Protein AF-C9YFG8-F1 (afdb_monomer)

Structure (mmCIF, N/CA/C/O backbone):
data_AF-C9YFG8-F1
#
_entry.id   AF-C9YFG8-F1
#
loop_
_atom_site.group_PDB
_atom_site.id
_atom_site.type_symbol
_atom_site.label_atom_id
_atom_site.label_alt_id
_atom_site.label_comp_id
_atom_site.label_asym_id
_atom_site.label_entity_id
_atom_site.label_seq_id
_atom_site.pdbx_PDB_ins_code
_atom_site.Cartn_x
_atom_site.Cartn_y
_atom_site.Cartn_z
_atom_site.occupancy
_atom_site.B_iso_or_equiv
_atom_site.auth_seq_id
_atom_site.auth_comp_id
_atom_site.auth_asym_id
_atom_site.auth_atom_id
_atom_site.pdbx_PDB_model_num
ATOM 1 N N . MET A 1 1 ? 5.257 -23.416 -0.064 1.00 56.47 1 MET A N 1
ATOM 2 C CA . MET A 1 1 ? 5.990 -22.160 -0.334 1.00 56.47 1 MET A CA 1
ATOM 3 C C . MET A 1 1 ? 5.666 -21.192 0.793 1.00 56.47 1 MET A C 1
ATOM 5 O O . MET A 1 1 ? 4.504 -21.126 1.171 1.00 56.47 1 MET A O 1
ATOM 9 N N . THR A 1 2 ? 6.657 -20.538 1.402 1.00 88.75 2 THR A N 1
ATOM 10 C CA . THR A 1 2 ? 6.398 -19.503 2.418 1.00 88.75 2 THR A CA 1
ATOM 11 C C . THR A 1 2 ? 5.836 -18.253 1.736 1.00 88.75 2 THR A C 1
ATOM 13 O O . THR A 1 2 ? 6.163 -17.994 0.578 1.00 88.75 2 THR A O 1
ATOM 16 N N . MET A 1 3 ? 5.008 -17.470 2.436 1.00 94.62 3 MET A N 1
ATOM 17 C CA . MET A 1 3 ? 4.364 -16.268 1.878 1.00 94.62 3 MET A CA 1
ATOM 18 C C . MET A 1 3 ? 5.381 -15.289 1.263 1.00 94.62 3 MET A C 1
ATOM 20 O O . MET A 1 3 ? 5.132 -14.745 0.194 1.00 94.62 3 MET A O 1
ATOM 24 N N . LEU A 1 4 ? 6.568 -15.144 1.867 1.00 96.31 4 LEU A N 1
ATOM 25 C CA . LEU A 1 4 ? 7.667 -14.346 1.312 1.00 96.31 4 LEU A CA 1
ATOM 26 C C . LEU A 1 4 ? 8.088 -14.814 -0.091 1.00 96.31 4 LEU A C 1
ATOM 28 O O . LEU A 1 4 ? 8.218 -13.994 -0.994 1.00 96.31 4 LEU A O 1
ATOM 32 N N . GLY A 1 5 ? 8.273 -16.122 -0.292 1.00 96.25 5 GLY A N 1
ATOM 33 C CA . GLY A 1 5 ? 8.656 -16.663 -1.598 1.00 96.25 5 GLY A CA 1
ATOM 34 C C . GLY A 1 5 ? 7.594 -16.413 -2.671 1.00 96.25 5 GLY A C 1
ATOM 35 O O . GLY A 1 5 ? 7.929 -16.142 -3.820 1.00 96.25 5 GLY A O 1
ATOM 36 N N . GLU A 1 6 ? 6.314 -16.450 -2.297 1.00 97.62 6 GLU A N 1
ATOM 37 C CA . GLU A 1 6 ? 5.199 -16.147 -3.204 1.00 97.62 6 GLU A CA 1
ATOM 38 C C . GLU A 1 6 ? 5.169 -14.671 -3.612 1.00 97.62 6 GLU A C 1
ATOM 40 O O . GLU A 1 6 ? 4.936 -14.362 -4.779 1.00 97.62 6 GLU A O 1
ATOM 45 N N . ILE A 1 7 ? 5.464 -13.766 -2.677 1.00 97.81 7 ILE A N 1
ATOM 46 C CA . ILE A 1 7 ? 5.561 -12.327 -2.948 1.00 97.81 7 ILE A CA 1
ATOM 47 C C . ILE A 1 7 ? 6.748 -12.039 -3.870 1.00 97.81 7 ILE A C 1
ATOM 49 O O . ILE A 1 7 ? 6.581 -11.364 -4.881 1.00 97.81 7 ILE A O 1
ATOM 53 N N . VAL A 1 8 ? 7.925 -12.605 -3.586 1.00 97.00 8 VAL A N 1
ATOM 54 C CA . VAL A 1 8 ? 9.115 -12.449 -4.442 1.00 97.00 8 VAL A CA 1
ATOM 55 C C . VAL A 1 8 ? 8.857 -12.989 -5.852 1.00 97.00 8 VAL A C 1
ATOM 57 O O . VAL A 1 8 ? 9.253 -12.372 -6.840 1.00 97.00 8 VAL A O 1
ATOM 60 N N . TRP A 1 9 ? 8.133 -14.104 -5.973 1.00 97.25 9 TRP A N 1
ATOM 61 C CA . TRP A 1 9 ? 7.728 -14.631 -7.275 1.00 97.25 9 TRP A CA 1
ATOM 62 C C . TRP A 1 9 ? 6.786 -13.672 -8.025 1.00 97.25 9 TRP A C 1
ATOM 64 O O . TRP A 1 9 ? 6.979 -13.448 -9.221 1.00 97.25 9 TRP A O 1
ATOM 74 N N . LEU A 1 10 ? 5.818 -13.046 -7.343 1.00 97.94 10 LEU A N 1
ATOM 75 C CA . LEU A 1 10 ? 4.971 -12.005 -7.939 1.00 97.94 10 LEU A CA 1
ATOM 76 C C . LEU A 1 10 ? 5.779 -10.769 -8.364 1.00 97.94 10 LEU A C 1
ATOM 78 O O . LEU A 1 10 ? 5.542 -10.237 -9.450 1.00 97.94 10 LEU A O 1
ATOM 82 N N . MET A 1 11 ? 6.754 -10.336 -7.555 1.00 97.50 11 MET A N 1
ATOM 83 C CA . MET A 1 11 ? 7.656 -9.227 -7.893 1.00 97.50 11 MET A CA 1
ATOM 84 C C . MET A 1 11 ? 8.407 -9.503 -9.201 1.00 97.50 11 MET A C 1
ATOM 86 O O . MET A 1 11 ? 8.453 -8.634 -10.071 1.00 97.50 11 MET A O 1
ATOM 90 N N . ALA A 1 12 ? 8.916 -10.726 -9.387 1.00 96.94 12 ALA A N 1
ATOM 91 C CA . ALA A 1 12 ? 9.621 -11.130 -10.605 1.00 96.94 12 ALA A CA 1
ATOM 92 C C . ALA A 1 12 ? 8.745 -11.067 -11.875 1.00 96.94 12 ALA A C 1
ATOM 94 O O . ALA A 1 12 ? 9.264 -10.852 -12.970 1.00 96.94 12 ALA A O 1
ATOM 95 N N . HIS A 1 13 ? 7.421 -11.207 -11.738 1.00 97.06 13 HIS A N 1
ATOM 96 C CA . HIS A 1 13 ? 6.462 -11.115 -12.848 1.00 97.06 13 HIS A CA 1
ATOM 97 C C . HIS A 1 13 ? 5.914 -9.698 -13.068 1.00 97.06 13 HIS A C 1
ATOM 99 O O . HIS A 1 13 ? 5.223 -9.451 -14.055 1.00 97.06 13 HIS A O 1
ATOM 105 N N . SER A 1 14 ? 6.207 -8.747 -12.180 1.00 94.88 14 SER A N 1
ATOM 106 C CA . SER A 1 14 ? 5.730 -7.372 -12.298 1.00 94.88 14 SER A CA 1
ATOM 107 C C . SER A 1 14 ? 6.749 -6.495 -13.032 1.00 94.88 14 SER A C 1
ATOM 109 O O . SER A 1 14 ? 7.885 -6.383 -12.573 1.00 94.88 14 SER A O 1
ATOM 111 N N . PRO A 1 15 ? 6.370 -5.798 -14.123 1.00 91.62 15 PRO A N 1
ATOM 112 C CA . PRO A 1 15 ? 7.274 -4.886 -14.826 1.00 91.62 15 PRO A CA 1
ATOM 113 C C . PRO A 1 15 ? 7.889 -3.806 -13.929 1.00 91.62 15 PRO A C 1
ATOM 115 O O . PRO A 1 15 ? 9.042 -3.443 -14.138 1.00 91.62 15 PRO A O 1
ATOM 118 N N . LEU A 1 16 ? 7.137 -3.340 -12.924 1.00 89.38 16 LEU A N 1
ATOM 119 C CA . LEU A 1 16 ? 7.580 -2.318 -11.976 1.00 89.38 16 LEU A CA 1
ATOM 120 C C . LEU A 1 16 ? 8.593 -2.862 -10.956 1.00 89.38 16 LEU A C 1
ATOM 122 O O . LEU A 1 16 ? 9.536 -2.157 -10.613 1.00 89.38 16 LEU A O 1
ATOM 126 N N . HIS A 1 17 ? 8.418 -4.106 -10.497 1.00 94.50 17 HIS A N 1
ATOM 127 C CA . HIS A 1 17 ? 9.169 -4.664 -9.363 1.00 94.50 17 HIS A CA 1
ATOM 128 C C . HIS A 1 17 ? 10.323 -5.583 -9.774 1.00 94.50 17 HIS A C 1
ATOM 130 O O . HIS A 1 17 ? 11.270 -5.737 -9.009 1.00 94.50 17 HIS A O 1
ATOM 136 N N . LYS A 1 18 ? 10.296 -6.172 -10.978 1.00 94.81 18 LYS A N 1
ATOM 137 C CA . LYS A 1 18 ? 11.300 -7.160 -11.419 1.00 94.81 18 LYS A CA 1
ATOM 138 C C . LYS A 1 18 ? 12.740 -6.634 -11.436 1.00 94.81 18 LYS A C 1
ATOM 140 O O . LYS A 1 18 ? 13.674 -7.426 -11.405 1.00 94.81 18 LYS A O 1
ATOM 145 N N . GLY A 1 19 ? 12.914 -5.314 -11.533 1.00 93.69 19 GLY A N 1
ATOM 146 C CA . GLY A 1 19 ? 14.218 -4.648 -11.521 1.00 93.69 19 GLY A CA 1
ATOM 147 C C . GLY A 1 19 ? 14.651 -4.136 -10.146 1.00 93.69 19 GLY A C 1
ATOM 148 O O . GLY A 1 19 ? 15.713 -3.528 -10.041 1.00 93.69 19 GLY A O 1
ATOM 149 N N . TRP A 1 20 ? 13.839 -4.316 -9.101 1.00 93.25 20 TRP A N 1
ATOM 150 C CA . TRP A 1 20 ? 14.186 -3.824 -7.771 1.00 93.25 20 TRP A CA 1
ATOM 151 C C . TRP A 1 20 ? 15.334 -4.644 -7.170 1.00 93.25 20 TRP A C 1
AT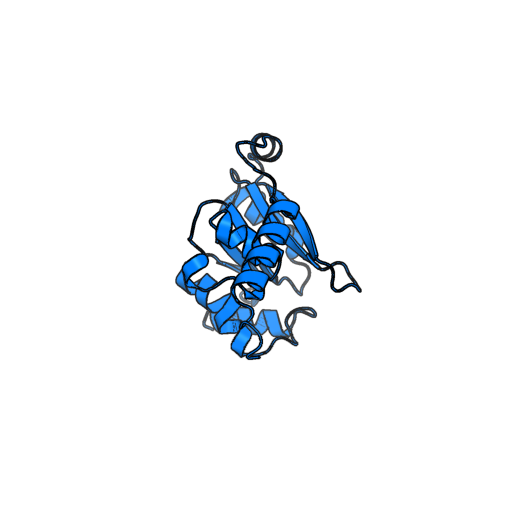OM 153 O O . TRP A 1 20 ? 15.349 -5.870 -7.306 1.00 93.25 20 TRP A O 1
ATOM 163 N N . PRO A 1 21 ? 16.290 -4.003 -6.473 1.00 94.88 21 PRO A N 1
ATOM 164 C CA . PRO A 1 21 ? 17.330 -4.722 -5.748 1.00 94.88 21 PRO A CA 1
ATOM 165 C C . PRO A 1 21 ? 16.737 -5.696 -4.725 1.00 94.88 21 PRO A C 1
ATOM 167 O O . PRO A 1 21 ? 15.759 -5.379 -4.054 1.00 94.88 21 PRO A O 1
ATOM 170 N N . MET A 1 22 ? 17.390 -6.839 -4.501 1.00 93.75 22 MET A N 1
ATOM 171 C CA . MET A 1 22 ? 16.955 -7.810 -3.480 1.00 93.75 22 MET A CA 1
ATOM 172 C C . MET A 1 22 ? 16.824 -7.191 -2.081 1.00 93.75 22 MET A C 1
ATOM 174 O O . MET A 1 22 ? 15.932 -7.555 -1.319 1.00 93.75 22 MET A O 1
ATOM 178 N N . ALA A 1 23 ? 17.667 -6.206 -1.755 1.00 93.25 23 ALA A N 1
ATOM 179 C CA . ALA A 1 23 ? 17.592 -5.469 -0.495 1.00 93.25 23 ALA A CA 1
ATOM 180 C C . ALA A 1 23 ? 16.240 -4.753 -0.290 1.00 93.25 23 ALA A C 1
ATOM 182 O O . ALA A 1 23 ? 15.814 -4.567 0.847 1.00 93.25 23 ALA A O 1
ATOM 183 N N . SER A 1 24 ? 15.517 -4.417 -1.365 1.00 92.12 24 SER A N 1
ATOM 184 C CA . SER A 1 24 ? 14.185 -3.804 -1.299 1.00 92.12 24 SER A CA 1
ATOM 185 C C . SER A 1 24 ? 13.143 -4.699 -0.620 1.00 92.12 24 SER A C 1
ATOM 187 O O . SER A 1 24 ? 12.168 -4.186 -0.079 1.00 92.12 24 SER A O 1
ATOM 189 N N . ILE A 1 25 ? 13.361 -6.016 -0.557 1.00 94.62 25 ILE A N 1
ATOM 190 C CA . ILE A 1 25 ? 12.502 -6.943 0.197 1.00 94.62 25 ILE A CA 1
ATOM 191 C C . ILE A 1 25 ? 12.473 -6.571 1.687 1.00 94.62 25 ILE A C 1
ATOM 193 O O . ILE A 1 25 ? 11.407 -6.576 2.302 1.00 94.62 25 ILE A O 1
ATOM 197 N N . PHE A 1 26 ? 13.617 -6.195 2.266 1.00 92.50 26 PHE A N 1
ATOM 198 C CA . PHE A 1 26 ? 13.708 -5.784 3.673 1.00 92.50 26 PHE A CA 1
ATOM 199 C C . PHE A 1 26 ? 13.052 -4.428 3.944 1.00 92.50 26 PHE A C 1
ATOM 201 O O . PHE A 1 26 ? 12.644 -4.160 5.070 1.00 92.50 26 PHE A O 1
ATOM 208 N N . GLN A 1 27 ? 12.924 -3.602 2.908 1.00 89.94 27 GLN A N 1
ATOM 209 C CA . GLN A 1 27 ? 12.285 -2.296 2.975 1.00 89.94 27 GLN A CA 1
ATOM 210 C C . GLN A 1 27 ? 10.755 -2.395 2.847 1.00 89.94 27 GLN A C 1
ATOM 212 O O . GLN A 1 27 ? 10.035 -1.719 3.577 1.00 89.94 27 GLN A O 1
ATOM 217 N N . TRP A 1 28 ? 10.254 -3.235 1.933 1.00 92.50 28 TRP A N 1
ATOM 218 C CA . TRP A 1 28 ? 8.845 -3.207 1.512 1.00 92.50 28 TRP A CA 1
ATOM 219 C C . TRP A 1 28 ? 8.036 -4.451 1.873 1.00 92.50 28 TRP A C 1
ATOM 221 O O . TRP A 1 28 ? 6.831 -4.358 2.085 1.00 92.50 28 TRP A O 1
ATOM 231 N N . VAL A 1 29 ? 8.670 -5.621 1.963 1.00 96.12 29 VAL A N 1
ATOM 232 C CA . VAL A 1 29 ? 7.958 -6.895 2.161 1.00 96.12 29 VAL A CA 1
ATOM 233 C C . VAL A 1 29 ? 8.083 -7.380 3.599 1.00 96.12 29 VAL A C 1
ATOM 235 O O . VAL A 1 29 ? 7.091 -7.754 4.221 1.00 96.12 29 VAL A O 1
ATOM 238 N N . VAL A 1 30 ? 9.294 -7.352 4.158 1.00 95.62 30 VAL A N 1
ATOM 239 C CA . VAL A 1 30 ? 9.539 -7.804 5.534 1.00 95.62 30 VAL A CA 1
ATOM 240 C C . VAL A 1 30 ? 8.711 -7.011 6.551 1.00 95.62 30 VAL A C 1
ATOM 242 O O . VAL A 1 30 ? 8.045 -7.657 7.360 1.00 95.62 30 VAL A O 1
ATOM 245 N N . PRO A 1 31 ? 8.645 -5.665 6.508 1.00 96.44 31 PRO A N 1
ATOM 246 C CA . PRO A 1 31 ? 7.845 -4.926 7.482 1.00 96.44 31 PRO A CA 1
ATOM 247 C C . PRO A 1 31 ? 6.345 -5.215 7.337 1.00 96.44 31 PRO A C 1
ATOM 249 O O . PRO A 1 31 ? 5.648 -5.364 8.338 1.00 96.44 31 PRO A O 1
ATOM 252 N N . ALA A 1 32 ? 5.861 -5.394 6.104 1.00 97.44 32 ALA A N 1
ATOM 253 C CA . ALA A 1 32 ? 4.475 -5.767 5.834 1.00 97.44 32 ALA A CA 1
ATOM 254 C C . ALA A 1 32 ? 4.109 -7.118 6.465 1.00 97.44 32 ALA A C 1
ATOM 256 O O . ALA A 1 32 ? 3.046 -7.264 7.069 1.00 97.44 32 ALA A O 1
ATOM 257 N N . LEU A 1 33 ? 5.004 -8.105 6.354 1.00 96.75 33 LEU A N 1
ATOM 258 C CA . LEU A 1 33 ? 4.836 -9.423 6.965 1.00 96.75 33 LEU A CA 1
ATOM 259 C C . LEU A 1 33 ? 4.912 -9.350 8.494 1.00 96.75 33 LEU A C 1
ATOM 261 O O . LEU A 1 33 ? 4.058 -9.922 9.170 1.00 96.75 33 LEU A O 1
ATOM 265 N N . MET A 1 34 ? 5.899 -8.632 9.040 1.00 95.69 34 MET A N 1
ATOM 266 C CA . MET A 1 34 ? 6.095 -8.482 10.488 1.00 95.69 34 MET A CA 1
ATOM 267 C C . MET A 1 34 ? 4.879 -7.854 11.171 1.00 95.69 34 MET A C 1
ATOM 269 O O . MET A 1 34 ? 4.430 -8.348 12.204 1.00 95.69 34 MET A O 1
ATOM 273 N N . HIS A 1 35 ? 4.316 -6.808 10.566 1.00 96.50 35 HIS A N 1
ATOM 274 C CA . HIS A 1 35 ? 3.155 -6.094 11.102 1.00 96.50 35 HIS A CA 1
ATOM 275 C C . HIS A 1 35 ? 1.816 -6.712 10.694 1.00 96.50 35 HIS A C 1
ATOM 277 O O . HIS A 1 35 ? 0.767 -6.203 11.078 1.00 96.50 35 HIS A O 1
ATOM 283 N N . LYS A 1 36 ? 1.823 -7.803 9.913 1.00 96.75 36 LYS A N 1
ATOM 284 C CA . LYS A 1 36 ? 0.617 -8.403 9.310 1.00 96.75 36 LYS A CA 1
ATOM 285 C C . LYS A 1 36 ? -0.204 -7.390 8.492 1.00 96.75 36 LYS A C 1
ATOM 287 O O . LYS A 1 36 ? -1.420 -7.516 8.379 1.00 96.75 36 LYS A O 1
ATOM 292 N N . GLN A 1 37 ? 0.469 -6.404 7.901 1.00 97.88 37 GLN A N 1
ATOM 293 C CA . GLN A 1 37 ? -0.127 -5.362 7.065 1.00 97.88 37 GLN A CA 1
ATOM 294 C C . GLN A 1 37 ? 0.063 -5.669 5.576 1.00 97.88 37 GLN A C 1
ATOM 296 O O . GLN A 1 37 ? 0.544 -4.851 4.790 1.00 97.88 37 GLN A O 1
ATOM 301 N N . CYS A 1 38 ? -0.269 -6.899 5.193 1.00 98.19 38 CYS A N 1
ATOM 302 C CA . CYS A 1 38 ? -0.302 -7.313 3.801 1.00 98.19 38 CYS A CA 1
ATOM 303 C C . CYS A 1 38 ? -1.339 -8.405 3.553 1.00 98.19 38 CYS A C 1
ATOM 305 O O . CYS A 1 38 ? -1.761 -9.122 4.463 1.00 98.19 38 CYS A O 1
ATOM 307 N N . ARG A 1 39 ? -1.728 -8.557 2.286 1.00 98.19 39 ARG A N 1
ATOM 308 C CA . ARG A 1 39 ? -2.607 -9.628 1.823 1.00 98.19 39 ARG A CA 1
ATOM 309 C C . ARG A 1 39 ? -2.061 -10.225 0.536 1.00 98.19 39 ARG A C 1
ATOM 311 O O . ARG A 1 39 ? -1.747 -9.502 -0.405 1.00 98.19 39 ARG A O 1
ATOM 318 N N . LEU A 1 40 ? -1.960 -11.551 0.511 1.00 98.12 40 LEU A N 1
ATOM 319 C CA . LEU A 1 40 ? -1.618 -12.333 -0.673 1.00 98.12 40 LEU A CA 1
ATOM 320 C C . LEU A 1 40 ? -2.887 -13.014 -1.188 1.00 98.12 40 LEU A C 1
ATOM 322 O O . LEU A 1 40 ? -3.596 -13.673 -0.429 1.00 98.12 40 LEU A O 1
ATOM 326 N N . TYR A 1 41 ? -3.145 -12.882 -2.480 1.00 98.12 41 TYR A N 1
ATOM 327 C CA . TYR A 1 41 ? -4.285 -13.474 -3.165 1.00 98.12 41 TYR A CA 1
ATOM 328 C C . TYR A 1 41 ? -3.821 -14.648 -4.005 1.00 98.12 41 TYR A C 1
ATOM 330 O O . TYR A 1 41 ? -2.772 -14.582 -4.655 1.00 98.12 41 TYR A O 1
ATOM 338 N N . LYS A 1 42 ? -4.624 -15.713 -4.017 1.00 97.38 42 LYS A N 1
ATOM 339 C CA . LYS A 1 42 ? -4.354 -16.914 -4.802 1.00 97.38 42 LYS A CA 1
ATOM 340 C C . LYS A 1 42 ? -5.559 -17.305 -5.645 1.00 97.38 42 LYS A C 1
ATOM 342 O O . LYS A 1 42 ? -6.692 -17.184 -5.188 1.00 97.38 42 LYS A O 1
ATOM 347 N N . ARG A 1 43 ? -5.291 -17.832 -6.837 1.00 95.44 43 ARG A N 1
ATOM 348 C CA . ARG A 1 43 ? -6.258 -18.510 -7.710 1.00 95.44 43 ARG A CA 1
ATOM 349 C C . ARG A 1 43 ? -5.686 -19.882 -8.043 1.00 95.44 43 ARG A C 1
ATOM 351 O O . ARG A 1 43 ? -4.517 -19.976 -8.411 1.00 95.44 43 ARG A O 1
ATOM 358 N N . ASP A 1 44 ? -6.468 -20.935 -7.827 1.00 94.69 44 ASP A N 1
ATOM 359 C CA . ASP A 1 44 ? -6.057 -22.331 -8.055 1.00 94.69 44 ASP A CA 1
ATOM 360 C C . ASP A 1 44 ? -4.724 -22.691 -7.371 1.00 94.69 44 ASP A C 1
ATOM 362 O O . ASP A 1 44 ? -3.833 -23.321 -7.941 1.00 94.69 44 ASP A O 1
ATOM 366 N N . GLY A 1 45 ? -4.551 -22.210 -6.134 1.00 94.00 45 GLY A N 1
ATOM 367 C CA . GLY A 1 45 ? -3.347 -22.431 -5.330 1.00 94.00 45 GLY A CA 1
ATOM 368 C C . GLY A 1 45 ? -2.114 -21.619 -5.747 1.00 94.00 45 GLY A C 1
ATOM 369 O O . GLY A 1 45 ? -1.088 -21.716 -5.075 1.00 94.00 45 GLY A O 1
ATOM 370 N N . ARG A 1 46 ? -2.191 -20.795 -6.801 1.00 95.31 46 ARG A N 1
ATOM 371 C CA . ARG A 1 46 ? -1.078 -19.964 -7.291 1.00 95.31 46 ARG A CA 1
ATOM 372 C C . ARG A 1 46 ? -1.236 -18.511 -6.849 1.00 95.31 46 ARG A C 1
ATOM 374 O O . ARG A 1 46 ? -2.353 -17.999 -6.92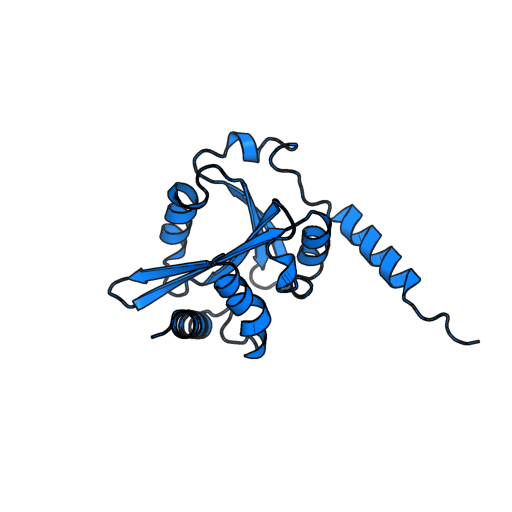0 1.00 95.31 46 ARG A O 1
ATOM 381 N N . PRO A 1 47 ? -0.162 -17.825 -6.419 1.00 97.81 47 PRO A N 1
ATOM 382 C CA . PRO A 1 47 ? -0.235 -16.408 -6.089 1.00 97.81 47 PRO A CA 1
ATOM 383 C C . PRO A 1 47 ? -0.560 -15.590 -7.341 1.00 97.81 47 PRO A C 1
ATOM 385 O O . PRO A 1 47 ? 0.047 -15.785 -8.390 1.00 97.81 47 PRO A O 1
ATOM 388 N N . VAL A 1 48 ? -1.521 -14.677 -7.227 1.00 98.25 48 VAL A N 1
ATOM 389 C CA . VAL A 1 48 ? -1.952 -13.813 -8.340 1.00 98.25 48 VAL A CA 1
ATOM 390 C C . VAL A 1 48 ? -1.837 -12.330 -8.033 1.00 98.25 48 VAL A C 1
ATOM 392 O O . VAL A 1 48 ? -1.652 -11.529 -8.949 1.00 98.25 48 VAL A O 1
ATOM 395 N N . ALA A 1 49 ? -1.899 -11.963 -6.753 1.00 98.50 49 ALA A N 1
ATOM 396 C CA . ALA A 1 49 ? -1.686 -10.594 -6.333 1.00 98.50 49 ALA A CA 1
ATOM 397 C C . ALA A 1 49 ? -1.181 -10.490 -4.893 1.00 98.50 49 ALA A C 1
ATOM 399 O O . ALA A 1 49 ? -1.400 -11.382 -4.076 1.00 98.50 49 ALA A O 1
ATOM 400 N N . TYR A 1 50 ? -0.539 -9.372 -4.587 1.00 98.44 50 TYR A N 1
ATOM 401 C CA . TYR A 1 50 ? -0.071 -8.971 -3.272 1.00 98.44 50 TYR A CA 1
ATOM 402 C C . TYR A 1 50 ? -0.347 -7.482 -3.078 1.00 98.44 50 TYR A C 1
ATOM 404 O O . TYR A 1 50 ? -0.159 -6.687 -3.999 1.00 98.44 50 TYR A O 1
ATOM 412 N N . VAL A 1 51 ? -0.788 -7.114 -1.881 1.00 98.31 51 VAL A N 1
ATOM 413 C CA . VAL A 1 51 ? -0.948 -5.720 -1.463 1.00 98.31 51 VAL A CA 1
ATOM 414 C C . VAL A 1 51 ? -0.364 -5.557 -0.071 1.00 98.31 51 VAL A C 1
ATOM 416 O O . VAL A 1 51 ? -0.587 -6.412 0.789 1.00 98.31 51 VAL A O 1
ATOM 419 N N . ALA A 1 52 ? 0.337 -4.450 0.154 1.00 98.25 52 ALA A N 1
ATOM 420 C CA . ALA A 1 52 ? 0.824 -4.039 1.462 1.00 98.25 52 ALA A CA 1
ATOM 421 C C . ALA A 1 52 ? 0.336 -2.640 1.813 1.00 98.25 52 ALA A C 1
ATOM 423 O O . ALA A 1 52 ? 0.178 -1.779 0.942 1.00 98.25 52 ALA A O 1
ATOM 424 N N . TRP A 1 53 ? 0.137 -2.408 3.104 1.00 98.50 53 TRP A N 1
ATOM 425 C CA . TRP A 1 53 ? -0.269 -1.110 3.617 1.00 98.50 53 TRP A CA 1
ATOM 426 C C . TRP A 1 53 ? 0.503 -0.723 4.871 1.00 98.50 53 TRP A C 1
ATOM 428 O O . TRP A 1 53 ? 1.083 -1.560 5.558 1.00 98.50 53 TRP A O 1
ATOM 438 N N . ALA A 1 54 ? 0.489 0.569 5.166 1.00 98.38 54 ALA A N 1
ATOM 439 C CA . ALA A 1 54 ? 1.022 1.146 6.386 1.00 98.38 54 ALA A CA 1
ATOM 440 C C . ALA A 1 54 ? 0.009 2.122 6.993 1.00 98.38 54 ALA A C 1
ATOM 442 O O . ALA A 1 54 ? -0.851 2.672 6.298 1.00 98.38 54 ALA A O 1
ATOM 443 N N . ARG A 1 55 ? 0.129 2.341 8.299 1.00 98.25 55 ARG A N 1
ATOM 444 C CA . ARG A 1 55 ? -0.612 3.333 9.073 1.00 98.25 55 ARG A CA 1
ATOM 445 C C . ARG A 1 55 ? 0.399 4.326 9.640 1.00 98.25 55 ARG A C 1
ATOM 447 O O . ARG A 1 55 ? 1.179 3.998 10.533 1.00 98.25 55 ARG A O 1
ATOM 454 N N . MET A 1 56 ? 0.450 5.512 9.045 1.00 98.31 56 MET A N 1
ATOM 455 C CA . MET A 1 56 ? 1.507 6.494 9.282 1.00 98.31 56 MET A CA 1
ATOM 456 C C . MET A 1 56 ? 1.033 7.627 10.197 1.00 98.31 56 MET A C 1
ATOM 458 O O . MET A 1 56 ? -0.143 8.006 10.183 1.00 98.31 56 MET A O 1
ATOM 462 N N . SER A 1 57 ? 1.954 8.208 10.968 1.00 98.06 57 SER A N 1
ATOM 463 C CA . SER A 1 57 ? 1.753 9.542 11.543 1.00 98.06 57 SER A CA 1
ATOM 464 C C . SER A 1 57 ? 1.764 10.603 10.433 1.00 98.06 57 SER A C 1
ATOM 466 O O . SER A 1 57 ? 2.164 10.330 9.297 1.00 98.06 57 SER A O 1
ATOM 468 N N . LYS A 1 58 ? 1.342 11.835 10.744 1.00 97.06 58 LYS A N 1
ATOM 469 C CA . LYS A 1 58 ? 1.407 12.953 9.788 1.00 97.06 58 LYS A CA 1
ATOM 470 C C . LYS A 1 58 ? 2.852 13.233 9.365 1.00 97.06 58 LYS A C 1
ATOM 472 O O . LYS A 1 58 ? 3.127 13.400 8.187 1.00 97.06 58 LYS A O 1
ATOM 477 N N . GLU A 1 59 ? 3.781 13.220 10.311 1.00 96.06 59 GLU A N 1
ATOM 478 C CA . GLU A 1 59 ? 5.200 13.502 10.084 1.00 96.06 59 GLU A CA 1
ATOM 479 C C . GLU A 1 59 ? 5.860 12.428 9.208 1.00 96.06 59 GLU A C 1
ATOM 481 O O . GLU A 1 59 ? 6.646 12.750 8.317 1.00 96.06 59 GLU A O 1
ATOM 486 N N . VAL A 1 60 ? 5.531 11.152 9.444 1.00 97.56 60 VAL A N 1
ATOM 487 C CA . VAL A 1 60 ? 6.018 10.032 8.623 1.00 97.56 60 VAL A CA 1
ATOM 488 C C . VAL A 1 60 ? 5.429 10.096 7.217 1.00 97.56 60 VAL A C 1
ATOM 490 O O . VAL A 1 60 ? 6.166 9.922 6.248 1.00 97.56 60 VAL A O 1
ATOM 493 N N . GLU A 1 61 ? 4.127 10.375 7.092 1.00 97.88 61 GLU A N 1
ATOM 494 C CA . GLU A 1 61 ? 3.467 10.541 5.793 1.00 97.88 61 GLU A CA 1
ATOM 495 C C . GLU A 1 61 ? 4.150 11.631 4.961 1.00 97.88 61 GLU A C 1
ATOM 497 O O . GLU A 1 61 ? 4.450 11.411 3.791 1.00 97.88 61 GLU A O 1
ATOM 502 N N . GLU A 1 62 ? 4.434 12.786 5.561 1.00 96.12 62 GLU A N 1
ATOM 503 C CA . GLU A 1 62 ? 5.092 13.909 4.888 1.00 96.12 62 GLU A CA 1
ATOM 504 C C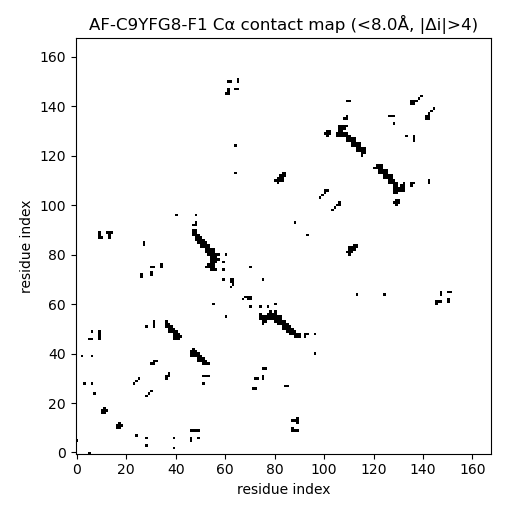 . GLU A 1 62 ? 6.482 13.542 4.356 1.00 96.12 62 GLU A C 1
ATOM 506 O O . GLU A 1 62 ? 6.827 13.893 3.229 1.00 96.12 62 GLU A O 1
ATOM 511 N N . GLY A 1 63 ? 7.274 12.794 5.129 1.00 96.06 63 GLY A N 1
ATOM 512 C CA . GLY A 1 63 ? 8.553 12.268 4.649 1.00 96.06 63 GLY A CA 1
ATOM 513 C C . GLY A 1 63 ? 8.371 11.272 3.502 1.00 96.06 63 GLY A C 1
ATOM 514 O O . GLY A 1 63 ? 9.070 11.350 2.488 1.00 96.06 63 GLY A O 1
ATOM 515 N N . TYR A 1 64 ? 7.403 10.365 3.641 1.00 96.38 64 TYR A N 1
ATOM 516 C CA . TYR A 1 64 ? 7.111 9.318 2.665 1.00 96.38 64 TYR A CA 1
ATOM 517 C C . TYR A 1 64 ? 6.680 9.879 1.304 1.00 96.38 64 TYR A C 1
ATOM 519 O O . TYR A 1 64 ? 7.165 9.410 0.277 1.00 96.38 64 TYR A O 1
ATOM 527 N N . VAL A 1 65 ? 5.820 10.901 1.267 1.00 95.69 65 VAL A N 1
ATOM 528 C CA . VAL A 1 65 ? 5.343 11.475 -0.006 1.00 95.69 65 VAL A CA 1
ATOM 529 C C . VAL A 1 65 ? 6.417 12.257 -0.759 1.00 95.69 65 VAL A C 1
ATOM 531 O O . VAL A 1 65 ? 6.361 12.324 -1.984 1.00 95.69 65 VAL A O 1
ATOM 534 N N . LEU A 1 66 ? 7.400 12.818 -0.050 1.00 93.81 66 LEU A N 1
ATOM 535 C CA . LEU A 1 66 ? 8.549 13.492 -0.664 1.00 93.81 66 LEU A CA 1
ATOM 536 C C . LEU A 1 66 ? 9.623 12.494 -1.104 1.00 93.81 66 LEU A C 1
ATOM 538 O O . LEU A 1 66 ? 10.274 12.673 -2.130 1.00 93.81 66 LEU A O 1
ATOM 542 N N . ASN A 1 67 ? 9.821 11.437 -0.319 1.00 93.25 67 ASN A N 1
ATOM 543 C CA . ASN A 1 67 ? 10.753 10.366 -0.618 1.00 93.25 67 ASN A CA 1
ATOM 544 C C . ASN A 1 67 ? 10.207 9.039 -0.074 1.00 93.25 67 ASN A C 1
ATOM 546 O O . ASN A 1 67 ? 10.378 8.759 1.118 1.00 93.25 67 ASN A O 1
ATOM 550 N N . PRO A 1 68 ? 9.648 8.165 -0.930 1.00 91.69 68 PRO A N 1
ATOM 551 C CA . PRO A 1 68 ? 9.085 6.894 -0.483 1.00 91.69 68 PRO A CA 1
ATOM 552 C C . PRO A 1 68 ? 10.088 6.018 0.275 1.00 91.69 68 PRO A C 1
ATOM 554 O O . PRO A 1 68 ? 9.718 5.307 1.206 1.00 91.69 68 PRO A O 1
ATOM 557 N N . ARG A 1 69 ? 11.385 6.115 -0.050 1.00 91.06 69 ARG A N 1
ATOM 558 C CA . ARG A 1 69 ? 12.448 5.351 0.628 1.00 91.06 69 ARG A CA 1
ATOM 559 C C . ARG A 1 69 ? 12.701 5.793 2.075 1.00 91.06 69 ARG A C 1
ATOM 561 O O . ARG A 1 69 ? 13.482 5.146 2.759 1.00 91.06 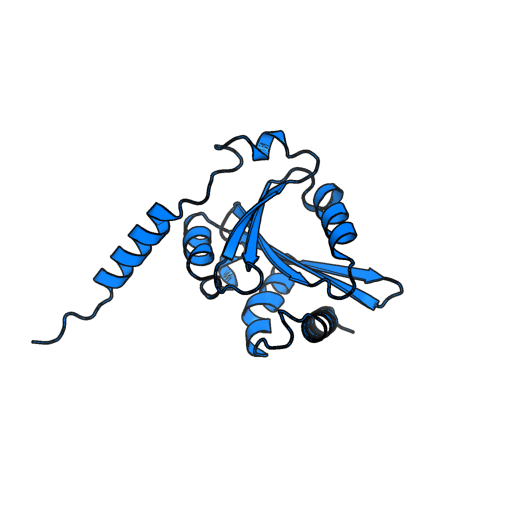69 ARG A O 1
ATOM 568 N N . SER A 1 70 ? 12.080 6.878 2.539 1.00 94.12 70 SER A N 1
ATOM 569 C CA . SER A 1 70 ? 12.216 7.357 3.920 1.00 94.12 70 SER A CA 1
ATOM 570 C C . SER A 1 70 ? 11.424 6.535 4.945 1.00 94.12 70 SER A C 1
ATOM 572 O O . SER A 1 70 ? 11.708 6.633 6.138 1.00 94.12 70 SER A O 1
ATOM 574 N N . LEU A 1 71 ? 10.451 5.725 4.508 1.00 95.50 71 LEU A N 1
ATOM 575 C CA . LEU A 1 71 ? 9.595 4.940 5.399 1.00 95.50 71 LEU A CA 1
ATOM 576 C C . LEU A 1 71 ? 10.380 3.802 6.063 1.00 95.50 71 LEU A C 1
ATOM 578 O O . LEU A 1 71 ? 10.659 2.796 5.423 1.00 95.50 71 LEU A O 1
ATOM 582 N N . ASN A 1 72 ? 10.705 3.892 7.350 1.00 93.06 72 ASN A N 1
ATOM 583 C CA . ASN A 1 72 ? 11.434 2.811 8.024 1.00 93.06 72 ASN A CA 1
ATOM 584 C C . ASN A 1 72 ? 10.478 1.715 8.516 1.00 93.06 72 ASN A C 1
ATOM 586 O O . ASN A 1 72 ? 9.320 2.007 8.808 1.00 93.06 72 ASN A O 1
ATOM 590 N N . PRO A 1 73 ? 10.946 0.470 8.734 1.00 90.94 73 PRO A N 1
ATOM 591 C CA . PRO A 1 73 ? 10.108 -0.628 9.233 1.00 90.94 73 PRO A CA 1
ATOM 592 C C . PRO A 1 73 ? 9.305 -0.321 10.508 1.00 90.94 73 PRO A C 1
ATOM 594 O O . PRO A 1 73 ? 8.186 -0.803 10.666 1.00 90.94 73 PRO A O 1
ATOM 597 N N . LYS A 1 74 ? 9.854 0.496 11.416 1.00 92.38 74 LYS A N 1
ATOM 598 C CA . LYS A 1 74 ? 9.181 0.922 12.656 1.00 92.38 74 LYS A CA 1
ATOM 599 C C . LYS A 1 74 ? 8.034 1.915 12.418 1.00 92.38 74 LYS A C 1
ATOM 601 O O . LYS A 1 74 ? 7.143 2.025 13.249 1.00 92.38 74 LYS A O 1
ATOM 606 N N . ASP A 1 75 ? 8.060 2.627 11.293 1.00 96.50 75 ASP A N 1
ATOM 607 C CA . ASP A 1 75 ? 7.141 3.726 11.000 1.00 96.50 75 ASP A CA 1
ATOM 608 C C . ASP A 1 75 ? 5.843 3.232 10.327 1.00 96.50 75 ASP A C 1
ATOM 610 O O . ASP A 1 75 ? 4.891 3.997 10.172 1.00 96.50 75 ASP A O 1
ATOM 614 N N . TRP A 1 76 ? 5.771 1.940 9.978 1.00 97.12 76 TRP A N 1
ATOM 615 C CA . TRP A 1 76 ? 4.612 1.287 9.350 1.00 97.12 76 TRP A CA 1
ATOM 616 C C . TRP A 1 76 ? 3.339 1.303 10.205 1.00 97.12 76 TRP A C 1
ATOM 618 O O . TRP A 1 76 ? 2.255 1.082 9.665 1.00 97.12 76 TRP A O 1
ATOM 628 N N . THR A 1 77 ? 3.470 1.527 11.512 1.00 97.81 77 THR A N 1
ATOM 629 C CA . THR A 1 77 ? 2.375 1.579 12.495 1.00 97.81 77 THR A CA 1
ATOM 630 C C . THR A 1 77 ? 2.497 2.826 13.380 1.00 97.81 77 THR A C 1
ATOM 632 O O . THR A 1 77 ? 2.245 2.774 14.581 1.00 97.81 77 THR A O 1
ATOM 635 N N . SER A 1 78 ? 2.990 3.933 12.820 1.00 98.12 78 SER A N 1
ATOM 636 C CA . SER A 1 78 ? 3.293 5.166 13.563 1.00 98.12 78 SER A CA 1
ATOM 637 C C . SER A 1 78 ? 2.077 6.062 13.821 1.00 98.12 78 SER A C 1
ATOM 639 O O . SER A 1 78 ? 2.187 7.031 14.568 1.00 98.12 78 SER A O 1
ATOM 641 N N . GLY A 1 79 ? 0.924 5.775 13.218 1.00 97.62 79 GLY A N 1
ATOM 642 C CA . GLY A 1 79 ? -0.291 6.565 13.408 1.00 97.62 79 GLY A CA 1
ATOM 643 C C . GLY A 1 79 ? -1.493 5.936 12.722 1.00 97.62 79 GLY A C 1
ATOM 644 O O . GLY A 1 79 ? -1.519 4.731 12.532 1.00 97.62 79 GLY A O 1
ATOM 645 N N . GLU A 1 80 ? -2.467 6.755 12.322 1.00 96.69 80 GLU A N 1
ATOM 646 C CA . GLU A 1 80 ? -3.754 6.289 11.772 1.00 96.69 80 GLU A CA 1
ATOM 647 C C . GLU A 1 80 ? -3.935 6.574 10.273 1.00 96.69 80 GLU A C 1
ATOM 649 O O . GLU A 1 80 ? -4.931 6.174 9.668 1.00 96.69 80 GLU A O 1
ATOM 654 N N . ARG A 1 81 ? -2.985 7.262 9.625 1.00 97.88 81 ARG A N 1
ATOM 655 C CA . ARG A 1 81 ? -3.124 7.647 8.214 1.00 97.88 81 ARG A CA 1
ATOM 656 C C . ARG A 1 81 ? -2.816 6.447 7.322 1.00 97.88 81 ARG A C 1
ATOM 658 O O . ARG A 1 81 ? -1.660 6.056 7.178 1.00 97.88 81 ARG A O 1
ATOM 665 N N . GLY A 1 82 ? -3.854 5.848 6.743 1.00 98.06 82 GLY A N 1
ATOM 666 C CA . GLY A 1 82 ? -3.736 4.659 5.897 1.00 98.06 82 GLY A CA 1
ATOM 667 C C . GLY A 1 82 ? -3.114 4.928 4.527 1.00 98.06 82 GLY A C 1
ATOM 668 O O . GLY A 1 82 ? -3.561 5.817 3.799 1.00 98.06 82 GLY A O 1
ATOM 669 N N . TRP A 1 83 ? -2.127 4.107 4.162 1.00 98.50 83 TRP A N 1
ATOM 670 C CA . TRP A 1 83 ? -1.452 4.120 2.865 1.00 98.50 83 TRP A CA 1
ATOM 671 C C . TRP A 1 83 ? -1.323 2.721 2.284 1.00 98.50 83 TRP A C 1
ATOM 673 O O . TRP A 1 83 ? -0.816 1.828 2.956 1.00 98.50 83 TRP A O 1
ATOM 683 N N . ILE A 1 84 ? -1.693 2.543 1.018 1.00 98.12 84 ILE A N 1
ATOM 684 C CA . ILE A 1 84 ? -1.224 1.407 0.220 1.00 98.12 84 ILE A CA 1
ATOM 685 C C . ILE A 1 84 ? 0.199 1.730 -0.225 1.00 98.12 84 ILE A C 1
ATOM 687 O O . ILE A 1 84 ? 0.415 2.688 -0.970 1.00 98.12 84 ILE A O 1
ATOM 691 N N . VAL A 1 85 ? 1.159 0.944 0.258 1.00 96.38 85 VAL A N 1
ATOM 692 C CA . VAL A 1 85 ? 2.594 1.172 0.019 1.00 96.38 85 VAL A CA 1
ATOM 693 C C . VAL A 1 85 ? 3.156 0.276 -1.076 1.00 96.38 85 VAL A C 1
ATOM 695 O O . VAL A 1 85 ? 4.171 0.624 -1.670 1.00 96.38 85 VAL A O 1
ATOM 698 N N . ASP A 1 86 ? 2.497 -0.851 -1.358 1.00 95.12 86 ASP A N 1
ATOM 699 C CA . ASP A 1 86 ? 2.871 -1.751 -2.446 1.00 95.12 86 ASP A CA 1
ATOM 700 C C . ASP A 1 86 ? 1.636 -2.459 -3.029 1.00 95.12 86 ASP A C 1
ATOM 702 O O . ASP A 1 86 ? 0.703 -2.822 -2.302 1.00 95.12 86 ASP A O 1
ATOM 706 N N . TRP A 1 87 ? 1.634 -2.649 -4.348 1.00 96.56 87 TRP A N 1
ATOM 707 C CA . TRP A 1 87 ? 0.564 -3.289 -5.109 1.00 96.56 87 TRP A CA 1
ATOM 708 C C . TRP A 1 87 ? 1.128 -4.069 -6.295 1.00 96.56 87 TRP A C 1
ATOM 710 O O . TRP A 1 87 ? 1.619 -3.503 -7.276 1.00 96.56 87 TRP A O 1
ATOM 720 N N . ILE A 1 88 ? 0.971 -5.390 -6.259 1.00 97.31 88 ILE A N 1
ATOM 721 C CA . ILE A 1 88 ? 1.515 -6.303 -7.260 1.00 97.31 88 ILE A CA 1
ATOM 722 C C . ILE A 1 88 ? 0.396 -7.220 -7.744 1.00 97.31 88 ILE A C 1
ATOM 724 O O . ILE A 1 88 ? -0.053 -8.081 -7.002 1.00 97.31 88 ILE A O 1
ATOM 728 N N . ALA A 1 89 ? -0.055 -7.065 -8.989 1.00 97.50 89 ALA A N 1
ATOM 729 C CA . ALA A 1 89 ? -1.084 -7.920 -9.598 1.00 97.50 89 ALA A CA 1
ATOM 730 C C . ALA A 1 89 ? -0.785 -8.144 -11.096 1.00 97.50 89 ALA A C 1
ATOM 732 O O . ALA A 1 89 ? -1.476 -7.605 -11.965 1.00 97.50 89 ALA A O 1
ATOM 733 N N . PRO A 1 90 ? 0.288 -8.886 -11.426 1.00 97.00 90 PRO A N 1
ATOM 734 C CA . PRO A 1 90 ? 0.860 -8.916 -12.772 1.00 97.00 90 PRO A CA 1
ATOM 735 C C . PRO A 1 90 ? -0.006 -9.670 -13.792 1.00 97.00 90 PRO A C 1
ATOM 737 O O . PRO A 1 90 ? 0.243 -9.560 -14.988 1.00 97.00 90 PRO A O 1
ATOM 740 N N . PHE A 1 91 ? -1.032 -10.401 -13.344 1.00 96.44 91 PHE A N 1
ATOM 741 C CA . PHE A 1 91 ? -1.897 -11.225 -14.199 1.00 96.44 91 PHE A CA 1
ATOM 742 C C . PHE A 1 91 ? -3.305 -10.644 -14.404 1.00 96.44 91 PHE A C 1
ATOM 744 O O . PHE A 1 91 ? -4.197 -11.344 -14.872 1.00 96.44 91 PHE A O 1
ATOM 751 N N . GLY A 1 92 ? -3.510 -9.364 -14.068 1.00 95.38 92 GLY A N 1
ATOM 752 C CA . GLY A 1 92 ? -4.773 -8.655 -14.316 1.00 95.38 92 GLY A CA 1
ATOM 753 C C . GLY A 1 92 ? -5.789 -8.700 -13.169 1.00 95.38 92 GLY A C 1
ATOM 754 O O . GLY A 1 92 ? -6.893 -8.182 -13.309 1.00 95.38 92 GLY A O 1
ATOM 755 N N . ASP A 1 93 ? -5.422 -9.245 -12.010 1.00 97.31 93 ASP A N 1
ATOM 756 C CA . ASP A 1 93 ? -6.326 -9.427 -10.864 1.00 97.31 93 ASP A CA 1
ATOM 757 C C . ASP A 1 93 ? -6.617 -8.141 -10.057 1.00 97.31 93 ASP A C 1
ATOM 759 O O . ASP A 1 93 ? -7.376 -8.173 -9.087 1.00 97.31 93 ASP A O 1
ATOM 763 N N . SER A 1 94 ? -6.075 -6.985 -10.463 1.00 96.19 94 SER A N 1
ATOM 764 C CA . SER A 1 94 ? -6.218 -5.709 -9.742 1.00 96.19 94 SER A CA 1
ATOM 765 C C . SER A 1 94 ? -7.669 -5.326 -9.431 1.00 96.19 94 SER A C 1
ATOM 767 O O . SER A 1 94 ? -7.944 -4.834 -8.341 1.00 96.19 94 SER A O 1
ATOM 769 N N . ALA A 1 95 ? -8.610 -5.544 -10.355 1.00 97.19 95 ALA A N 1
ATOM 770 C CA . ALA A 1 95 ? -10.012 -5.176 -10.136 1.00 97.19 95 ALA A CA 1
ATOM 771 C C . ALA A 1 95 ? -10.668 -6.010 -9.021 1.00 97.19 95 ALA A C 1
ATOM 773 O O . ALA A 1 95 ? -11.401 -5.470 -8.193 1.00 97.19 95 ALA A O 1
ATOM 774 N N . LEU A 1 96 ? -10.366 -7.312 -8.965 1.00 97.31 96 LEU A N 1
ATOM 775 C CA . LEU A 1 96 ? -10.876 -8.214 -7.929 1.00 97.31 96 LEU A CA 1
ATOM 776 C C . LEU A 1 96 ? -10.260 -7.899 -6.566 1.00 97.31 96 LEU A C 1
ATOM 778 O O . LEU A 1 96 ? -10.975 -7.842 -5.569 1.00 97.31 96 LEU A O 1
ATOM 782 N N . VAL A 1 97 ? -8.953 -7.631 -6.536 1.00 98.06 97 VAL A N 1
ATOM 783 C CA . VAL A 1 97 ? -8.243 -7.206 -5.322 1.00 98.06 97 VAL A CA 1
ATOM 784 C C . VAL A 1 97 ? -8.814 -5.890 -4.795 1.00 98.06 97 VAL A C 1
ATOM 786 O O . VAL A 1 97 ? -9.115 -5.779 -3.613 1.00 98.06 97 VAL A O 1
ATOM 789 N N . MET A 1 98 ? -9.017 -4.899 -5.669 1.00 97.56 98 MET A N 1
ATOM 790 C CA . MET A 1 98 ? -9.604 -3.612 -5.287 1.00 97.56 98 MET A CA 1
ATOM 791 C C . MET A 1 98 ? -11.001 -3.787 -4.695 1.00 97.56 98 MET A C 1
ATOM 793 O O . MET A 1 98 ? -11.318 -3.165 -3.683 1.00 97.56 98 MET A O 1
ATOM 797 N N . LYS A 1 99 ? -11.823 -4.655 -5.295 1.00 97.88 99 LYS A N 1
ATOM 798 C CA . LYS A 1 99 ? -13.155 -4.975 -4.781 1.00 97.88 99 LYS A CA 1
ATOM 799 C C . LYS A 1 99 ? -13.087 -5.587 -3.380 1.00 97.88 99 LYS A C 1
ATOM 801 O O . LYS A 1 99 ? -13.753 -5.085 -2.482 1.00 97.88 99 LYS A O 1
ATOM 806 N N . ASP A 1 100 ? -12.263 -6.615 -3.178 1.00 98.06 100 ASP A N 1
ATOM 807 C CA . ASP A 1 100 ? -12.107 -7.266 -1.869 1.00 98.06 100 ASP A CA 1
ATOM 808 C C . ASP A 1 100 ? -11.616 -6.290 -0.787 1.00 98.06 100 ASP A C 1
ATOM 810 O O . ASP A 1 100 ? -12.155 -6.265 0.319 1.00 98.06 100 ASP A O 1
ATOM 814 N N . LEU A 1 101 ? -10.650 -5.428 -1.108 1.00 98.12 101 LEU A N 1
ATOM 815 C CA . LEU A 1 101 ? -10.174 -4.417 -0.167 1.00 98.12 101 LEU A CA 1
ATOM 816 C C . LEU A 1 101 ? -11.261 -3.390 0.164 1.00 98.12 101 LEU A C 1
ATOM 818 O O . LEU A 1 101 ? -11.449 -3.053 1.332 1.00 98.12 101 LEU A O 1
ATOM 822 N N . ARG A 1 102 ? -11.992 -2.910 -0.849 1.00 97.88 102 ARG A N 1
ATOM 823 C CA . ARG A 1 102 ? -13.028 -1.881 -0.697 1.00 97.88 102 ARG A CA 1
ATOM 824 C C . ARG A 1 102 ? -14.276 -2.389 0.018 1.00 97.88 102 ARG A 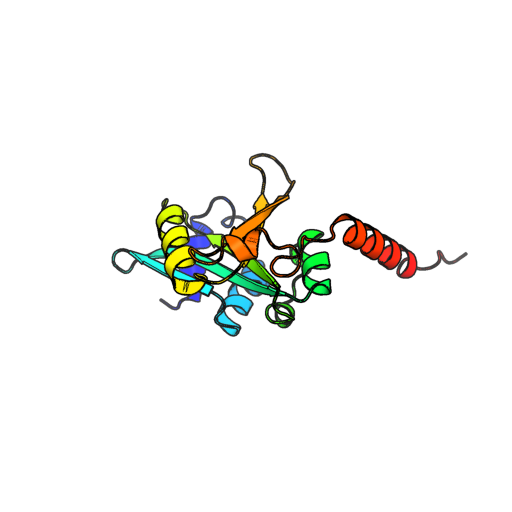C 1
ATOM 826 O O . ARG A 1 102 ? -14.902 -1.610 0.726 1.00 97.88 102 ARG A O 1
ATOM 833 N N . GLU A 1 103 ? -14.671 -3.639 -0.184 1.00 98.31 103 GLU A N 1
ATOM 834 C CA . GLU A 1 103 ? -15.901 -4.211 0.386 1.00 98.31 103 GLU A CA 1
ATOM 835 C C . GLU A 1 103 ? -15.640 -5.036 1.655 1.00 98.31 103 GLU A C 1
ATOM 837 O O . GLU A 1 103 ? -16.551 -5.244 2.454 1.00 98.31 103 GLU A O 1
ATOM 842 N N . GLY A 1 104 ? -14.399 -5.482 1.861 1.00 97.44 104 GLY A N 1
ATOM 843 C CA . GLY A 1 104 ? -13.980 -6.294 2.996 1.00 97.44 104 GLY A CA 1
ATOM 844 C C . GLY A 1 104 ? -13.061 -5.531 3.940 1.00 97.44 104 GLY A C 1
ATOM 845 O O . GLY A 1 104 ? -13.523 -4.901 4.889 1.00 97.44 104 GLY A O 1
ATOM 846 N N . LEU A 1 105 ? -11.750 -5.623 3.700 1.00 96.44 105 LEU A N 1
ATOM 847 C CA . LEU A 1 105 ? -10.723 -5.237 4.677 1.00 96.44 105 LEU A CA 1
ATOM 848 C C . LEU A 1 105 ? -10.804 -3.764 5.107 1.00 96.44 105 LEU A C 1
ATOM 850 O O . LEU A 1 105 ? -10.658 -3.466 6.287 1.00 96.44 105 LEU A O 1
ATOM 854 N N . PHE A 1 106 ? -11.061 -2.860 4.163 1.00 98.06 106 PHE A N 1
ATOM 855 C CA . PHE A 1 106 ? -11.064 -1.412 4.380 1.00 98.06 106 PHE A CA 1
ATOM 856 C C . PHE A 1 106 ? -12.445 -0.792 4.175 1.00 98.06 106 PHE A C 1
ATOM 858 O O . PHE A 1 106 ? -12.547 0.393 3.868 1.00 98.06 106 PHE A O 1
ATOM 865 N N . LYS A 1 107 ? -13.520 -1.577 4.333 1.00 98.25 107 LYS A N 1
ATOM 866 C CA . LYS A 1 107 ? -14.895 -1.172 3.993 1.00 98.25 107 LYS A CA 1
ATOM 867 C C . LYS A 1 107 ? -15.345 0.176 4.559 1.00 98.25 107 LYS A C 1
ATOM 869 O O . LYS A 1 107 ? -16.064 0.905 3.878 1.00 98.25 107 LYS A O 1
ATOM 874 N N . ASP A 1 108 ? -14.887 0.519 5.758 1.00 98.12 108 ASP A N 1
ATOM 875 C CA . ASP A 1 108 ? -15.284 1.715 6.504 1.00 98.12 108 ASP A CA 1
ATOM 876 C C . ASP A 1 108 ? -14.134 2.739 6.618 1.00 98.12 108 ASP A C 1
ATOM 878 O O . ASP A 1 108 ? -14.232 3.700 7.389 1.00 98.12 108 ASP A O 1
ATOM 882 N N . GLU A 1 109 ? -13.048 2.549 5.862 1.00 98.06 109 GLU A N 1
ATOM 883 C CA . GLU A 1 109 ? -11.814 3.331 5.962 1.00 98.06 109 GLU A CA 1
ATOM 884 C C . GLU A 1 109 ? -11.547 4.217 4.740 1.00 98.06 109 GLU A C 1
ATOM 886 O O . GLU A 1 109 ? -12.015 3.968 3.626 1.00 98.06 1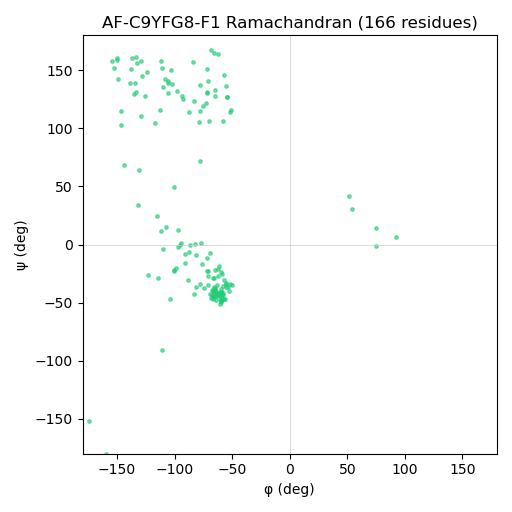09 GLU A O 1
ATOM 891 N N . VAL A 1 110 ? -10.740 5.251 4.964 1.00 98.19 110 VAL A N 1
ATOM 892 C CA . VAL A 1 110 ? -10.138 6.093 3.928 1.00 98.19 110 VAL A CA 1
ATOM 893 C C . VAL A 1 110 ? -8.640 5.836 3.893 1.00 98.19 110 VAL A C 1
ATOM 895 O O . VAL A 1 110 ? -8.030 5.482 4.902 1.00 98.19 110 VAL A O 1
ATOM 898 N N . GLY A 1 111 ? -8.031 6.030 2.733 1.00 97.56 111 GLY A N 1
ATOM 899 C CA . GLY A 1 111 ? -6.604 5.829 2.575 1.00 97.56 111 GLY A CA 1
ATOM 900 C C . GLY A 1 111 ? -6.046 6.559 1.372 1.00 97.56 111 GLY A C 1
ATOM 901 O O . GLY A 1 111 ? -6.751 7.255 0.636 1.00 97.56 111 GLY A O 1
ATOM 902 N N . ARG A 1 112 ? -4.743 6.400 1.188 1.00 98.06 112 ARG A N 1
ATOM 903 C CA . ARG A 1 112 ? -3.967 7.053 0.138 1.00 98.06 112 ARG A CA 1
ATOM 904 C C . ARG A 1 112 ? -3.057 6.035 -0.547 1.00 98.06 112 ARG A C 1
ATOM 906 O O . ARG A 1 112 ? -2.798 4.962 -0.006 1.00 98.06 112 ARG A O 1
ATOM 913 N N . ALA A 1 113 ? -2.570 6.353 -1.737 1.00 97.19 113 ALA A N 1
ATOM 914 C CA . ALA A 1 113 ? -1.484 5.615 -2.376 1.00 97.19 113 ALA A CA 1
ATOM 915 C C . ALA A 1 113 ? -0.667 6.549 -3.271 1.00 97.19 113 ALA A C 1
ATOM 917 O O . ALA A 1 113 ? -1.165 7.589 -3.707 1.00 97.19 113 ALA A O 1
ATOM 918 N N . LEU A 1 114 ? 0.572 6.164 -3.576 1.00 95.00 114 LEU A N 1
ATOM 919 C CA . LEU A 1 114 ? 1.364 6.813 -4.618 1.00 95.00 114 LEU A CA 1
ATOM 920 C C . LEU A 1 114 ? 1.194 6.060 -5.934 1.00 95.00 114 LEU A C 1
ATOM 922 O O . LEU A 1 114 ? 1.390 4.848 -6.007 1.00 95.00 114 LEU A O 1
ATOM 926 N N . ARG A 1 115 ? 0.843 6.788 -6.992 1.00 90.31 115 ARG A N 1
ATOM 927 C CA . ARG A 1 115 ? 0.749 6.257 -8.351 1.00 90.31 115 ARG A CA 1
ATOM 928 C C . ARG A 1 115 ? 1.830 6.880 -9.218 1.00 90.31 115 ARG A C 1
ATOM 930 O O . ARG A 1 115 ? 1.786 8.078 -9.481 1.00 90.31 115 ARG A O 1
ATOM 937 N N . VAL A 1 116 ? 2.755 6.056 -9.703 1.00 84.75 116 VAL A N 1
ATOM 938 C CA . VAL A 1 116 ? 3.720 6.457 -10.735 1.00 84.75 116 VAL A CA 1
ATOM 939 C C . VAL A 1 116 ? 2.958 6.766 -12.023 1.00 84.75 116 VAL A C 1
ATOM 941 O O . VAL A 1 116 ? 2.147 5.951 -12.484 1.00 84.75 116 VAL A O 1
ATOM 944 N N . LYS A 1 117 ? 3.188 7.946 -12.601 1.00 81.69 117 LYS A N 1
ATOM 945 C CA . LYS A 1 117 ? 2.631 8.290 -13.911 1.00 81.69 117 LYS A CA 1
ATOM 946 C C . LYS A 1 117 ? 3.365 7.481 -14.993 1.00 81.69 117 LYS A C 1
ATOM 948 O O . LYS A 1 117 ? 4.593 7.469 -15.008 1.00 81.69 117 LYS A O 1
ATOM 953 N N . PRO A 1 118 ? 2.658 6.795 -15.911 1.00 77.06 118 PRO A N 1
ATOM 954 C CA . PRO A 1 118 ? 3.316 6.055 -16.985 1.00 77.06 118 PRO A CA 1
ATOM 955 C C . PRO A 1 118 ? 4.271 6.951 -17.785 1.00 77.06 118 PRO A C 1
ATOM 957 O O . PRO A 1 118 ? 3.861 8.003 -18.266 1.00 77.06 118 PRO A O 1
ATOM 960 N N . GLY A 1 119 ? 5.530 6.528 -17.928 1.00 77.75 119 GLY A N 1
ATOM 961 C CA . GLY A 1 119 ? 6.547 7.268 -18.685 1.00 77.75 119 GLY A CA 1
ATOM 962 C C . GLY A 1 119 ? 7.112 8.513 -17.988 1.00 77.75 119 GLY A C 1
ATOM 963 O O . GLY A 1 119 ? 7.746 9.324 -18.653 1.00 77.75 119 GLY A O 1
ATOM 964 N N . SER A 1 120 ? 6.884 8.681 -16.683 1.00 80.56 120 SER A N 1
ATOM 965 C CA . SER A 1 120 ? 7.393 9.802 -15.891 1.00 80.56 120 SER A CA 1
ATOM 966 C C . SER A 1 120 ? 7.908 9.314 -14.537 1.00 80.56 120 SER A C 1
ATOM 9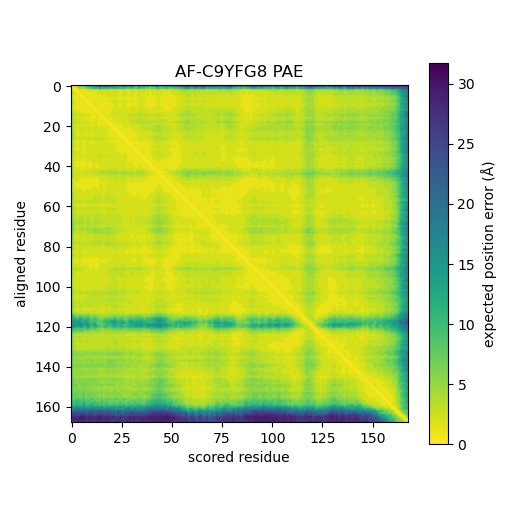68 O O . SER A 1 120 ? 7.399 8.338 -13.985 1.00 80.56 120 SER A O 1
ATOM 970 N N . ASP A 1 121 ? 8.887 10.030 -13.987 1.00 76.19 121 ASP A N 1
ATOM 971 C CA . ASP A 1 121 ? 9.374 9.823 -12.619 1.00 76.19 121 ASP A CA 1
ATOM 972 C C . ASP A 1 121 ? 8.487 10.527 -11.572 1.00 76.19 121 ASP A C 1
ATOM 974 O O . ASP A 1 121 ? 8.739 10.452 -10.369 1.00 76.19 121 ASP A O 1
ATOM 978 N N . GLU A 1 122 ? 7.420 11.202 -12.010 1.00 83.69 122 GLU A N 1
ATOM 979 C CA . GLU A 1 122 ? 6.452 11.834 -11.124 1.00 83.69 122 GLU A CA 1
ATOM 980 C C . GLU A 1 122 ? 5.470 10.821 -10.527 1.00 83.69 122 GLU A C 1
ATOM 982 O O . GLU A 1 122 ? 4.884 9.972 -11.212 1.00 83.69 122 GLU A O 1
ATOM 987 N N . MET A 1 123 ? 5.205 10.991 -9.234 1.00 88.81 123 MET A N 1
ATOM 988 C CA . MET A 1 123 ? 4.168 10.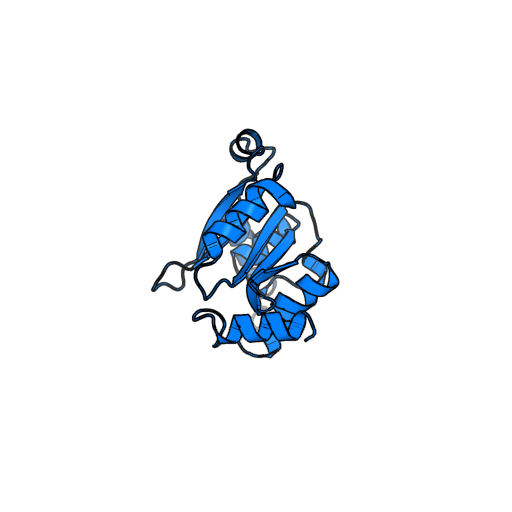263 -8.514 1.00 88.81 123 MET A CA 1
ATOM 989 C C . MET A 1 123 ? 3.001 11.189 -8.185 1.00 88.81 123 MET A C 1
ATOM 991 O O . MET A 1 123 ? 3.182 12.357 -7.849 1.00 88.81 123 MET A O 1
ATOM 995 N N . GLN A 1 124 ? 1.786 10.656 -8.263 1.00 92.38 124 GLN A N 1
ATOM 996 C CA . GLN A 1 124 ? 0.569 11.334 -7.836 1.00 92.38 124 GLN A CA 1
ATOM 997 C C . GLN A 1 124 ? 0.015 10.661 -6.582 1.00 92.38 124 GLN A C 1
ATOM 999 O O . GLN A 1 124 ? -0.104 9.436 -6.535 1.00 92.38 124 GLN A O 1
ATOM 1004 N N . ILE A 1 125 ? -0.386 11.467 -5.598 1.00 95.69 125 ILE A N 1
ATOM 1005 C CA . ILE A 1 125 ? -1.185 10.985 -4.472 1.00 95.69 125 ILE A CA 1
ATOM 1006 C C . ILE A 1 125 ? -2.598 10.708 -4.974 1.00 95.69 125 ILE A C 1
ATOM 1008 O O . ILE A 1 125 ? -3.273 11.600 -5.491 1.00 95.69 125 ILE A O 1
ATOM 1012 N N . ILE A 1 126 ? -3.049 9.470 -4.810 1.00 96.00 126 ILE A N 1
ATOM 1013 C CA . ILE A 1 126 ? -4.441 9.092 -5.025 1.00 96.00 126 ILE A CA 1
ATOM 1014 C C . ILE A 1 126 ? -5.120 8.877 -3.679 1.00 96.00 126 ILE A C 1
ATOM 1016 O O . ILE A 1 126 ? -4.541 8.281 -2.774 1.00 96.00 126 ILE A O 1
ATOM 1020 N N . TYR A 1 127 ? -6.354 9.353 -3.567 1.00 96.88 127 TYR A N 1
ATOM 1021 C CA . TYR A 1 127 ? -7.209 9.124 -2.410 1.00 96.88 127 TYR A CA 1
ATOM 1022 C C . TYR A 1 127 ? -8.159 7.977 -2.725 1.00 96.88 127 TYR A C 1
ATOM 1024 O O . TYR A 1 127 ? -8.771 7.931 -3.794 1.00 96.88 127 TYR A O 1
ATOM 1032 N N . ILE A 1 128 ? -8.254 7.035 -1.797 1.00 96.94 128 ILE A N 1
ATOM 1033 C CA . ILE A 1 128 ? -9.058 5.824 -1.918 1.00 96.94 128 ILE A CA 1
ATOM 1034 C C . ILE A 1 128 ? -9.941 5.677 -0.685 1.00 96.94 128 ILE A C 1
ATOM 1036 O O . ILE A 1 128 ? -9.663 6.232 0.377 1.00 96.94 128 ILE A O 1
ATOM 1040 N N . HIS A 1 129 ? -11.025 4.925 -0.828 1.00 98.06 129 HIS A N 1
ATOM 1041 C CA . HIS A 1 129 ? -11.957 4.702 0.264 1.00 98.06 129 HIS A CA 1
ATOM 1042 C C . HIS A 1 129 ? -12.691 3.369 0.109 1.00 98.06 129 HIS A C 1
ATOM 1044 O O . HIS A 1 129 ? -12.928 2.895 -1.012 1.00 98.06 129 HIS A O 1
ATOM 1050 N N . GLY A 1 130 ? -13.077 2.804 1.250 1.00 98.31 130 GLY A N 1
ATOM 1051 C CA . GLY A 1 130 ? -13.979 1.668 1.361 1.00 98.31 130 GLY A CA 1
ATOM 1052 C C . GLY A 1 130 ? -15.397 1.975 0.894 1.00 98.31 130 GLY A C 1
ATOM 1053 O O . GLY A 1 130 ? -15.791 3.136 0.741 1.00 98.31 130 GLY A O 1
ATOM 1054 N N . ALA A 1 131 ? -16.184 0.925 0.676 1.00 97.81 131 ALA A N 1
ATOM 1055 C CA . ALA A 1 131 ? -17.549 1.018 0.166 1.00 97.81 131 ALA A CA 1
ATOM 1056 C C . ALA A 1 131 ? -18.448 1.937 1.015 1.00 97.81 131 ALA A C 1
ATOM 1058 O O . ALA A 1 131 ? -19.224 2.707 0.454 1.00 97.81 131 ALA A O 1
ATOM 1059 N N . ASN A 1 132 ? -18.277 1.933 2.339 1.00 98.19 132 ASN A N 1
ATOM 1060 C CA . ASN A 1 132 ? -19.082 2.716 3.282 1.00 98.19 132 ASN A CA 1
ATOM 1061 C C . ASN A 1 132 ? -18.417 4.038 3.698 1.00 98.19 132 ASN A C 1
ATOM 1063 O O . ASN A 1 132 ? -18.981 4.810 4.469 1.00 98.19 132 ASN A O 1
ATOM 1067 N N . ALA A 1 133 ? -17.207 4.314 3.213 1.00 97.44 133 ALA A N 1
ATOM 1068 C CA . ALA A 1 133 ? -16.409 5.461 3.637 1.00 97.44 133 ALA A CA 1
ATOM 1069 C C . ALA A 1 133 ? -16.531 6.676 2.704 1.00 97.44 133 ALA A C 1
ATOM 1071 O O . ALA A 1 133 ? -15.747 7.611 2.826 1.00 97.44 133 ALA A O 1
ATOM 1072 N N . ALA A 1 134 ? -17.500 6.693 1.781 1.00 94.81 134 ALA A N 1
ATOM 1073 C CA . ALA A 1 134 ? -17.662 7.790 0.822 1.00 94.81 134 ALA A CA 1
ATOM 1074 C C . ALA A 1 134 ? -17.861 9.157 1.507 1.00 94.81 134 ALA A C 1
ATOM 1076 O O . ALA A 1 134 ? -17.235 10.131 1.102 1.00 94.81 134 ALA A O 1
ATOM 1077 N N . GLY A 1 135 ? -18.662 9.213 2.579 1.00 95.69 135 GLY A N 1
ATOM 1078 C CA . GLY A 1 135 ? -18.832 10.434 3.377 1.00 95.69 135 GLY A CA 1
ATOM 1079 C C . GLY A 1 135 ? -17.534 10.860 4.067 1.00 95.69 135 GLY A C 1
ATOM 1080 O O . GLY A 1 135 ? -17.105 11.998 3.917 1.00 95.69 135 GLY A O 1
ATOM 1081 N N . LYS A 1 136 ? -16.841 9.917 4.727 1.00 95.50 136 LYS A N 1
ATOM 1082 C CA . LYS A 1 136 ? -15.530 10.170 5.357 1.00 95.50 136 LYS A CA 1
ATOM 1083 C C . LYS A 1 136 ? -14.493 10.672 4.354 1.00 95.50 136 LYS A C 1
ATOM 1085 O O . LYS A 1 136 ? -13.651 11.480 4.708 1.00 95.50 136 LYS A O 1
ATOM 1090 N N . ALA A 1 137 ? -14.533 10.186 3.114 1.00 95.19 137 ALA A N 1
ATOM 1091 C CA . ALA A 1 137 ? -13.572 10.553 2.080 1.00 95.19 137 ALA A CA 1
ATOM 1092 C C . ALA A 1 137 ? -13.674 12.027 1.662 1.00 95.19 137 ALA A C 1
ATOM 1094 O O . ALA A 1 137 ? -12.667 12.593 1.242 1.00 95.19 137 ALA A O 1
ATOM 1095 N N . GLN A 1 138 ? -14.870 12.614 1.767 1.00 93.31 138 GLN A N 1
ATOM 1096 C CA . GLN A 1 138 ? -15.159 14.007 1.416 1.00 93.31 138 GLN A CA 1
ATOM 1097 C C . GLN A 1 138 ? -14.994 14.971 2.597 1.00 93.31 138 GLN A C 1
ATOM 1099 O O . GLN A 1 138 ? -14.927 16.177 2.385 1.00 93.31 138 GLN A O 1
ATOM 1104 N N . ASP A 1 139 ? -14.936 14.443 3.817 1.00 95.62 139 ASP A N 1
ATOM 1105 C CA . ASP A 1 139 ? -14.794 15.201 5.054 1.00 95.62 139 ASP A CA 1
ATOM 1106 C C . ASP A 1 139 ? -13.299 15.439 5.367 1.00 95.62 139 ASP A C 1
ATOM 1108 O O . ASP A 1 139 ? -12.576 14.473 5.632 1.00 95.62 139 ASP A O 1
ATOM 1112 N N . PRO A 1 140 ? -12.800 16.691 5.342 1.00 93.75 140 PRO A N 1
ATOM 1113 C CA . PRO A 1 140 ? -11.394 16.998 5.608 1.00 93.75 140 PRO A CA 1
ATOM 1114 C C . PRO A 1 140 ? -10.931 16.692 7.036 1.00 93.75 140 PRO A C 1
ATOM 1116 O O . PRO A 1 140 ? -9.734 16.501 7.240 1.00 93.75 140 PRO A O 1
ATOM 1119 N N . ASP A 1 141 ? -11.834 16.618 8.013 1.00 93.75 141 ASP A N 1
ATOM 1120 C CA . ASP A 1 141 ? -11.469 16.272 9.389 1.00 93.75 141 ASP A CA 1
ATOM 1121 C C . ASP A 1 141 ? -11.245 14.758 9.519 1.00 93.75 141 ASP A C 1
ATOM 1123 O O . ASP A 1 141 ? -10.346 14.299 10.228 1.00 93.75 141 ASP A O 1
ATOM 1127 N N . MET A 1 142 ? -12.014 13.970 8.763 1.00 93.19 142 MET A N 1
ATOM 1128 C CA . MET A 1 142 ? -11.925 12.505 8.742 1.00 93.19 142 MET A CA 1
ATOM 1129 C C . MET A 1 142 ? -10.904 11.976 7.725 1.00 93.19 142 MET A C 1
ATOM 1131 O O . MET A 1 142 ? -10.307 10.917 7.931 1.00 93.19 142 MET A O 1
ATOM 1135 N N . ASN A 1 143 ? -10.690 12.695 6.623 1.00 95.50 143 ASN A N 1
ATOM 1136 C CA . ASN A 1 143 ? -9.727 12.376 5.574 1.00 95.50 143 ASN A CA 1
ATOM 1137 C C . ASN A 1 143 ? -8.857 13.594 5.214 1.00 95.50 143 ASN A C 1
ATOM 1139 O O . ASN A 1 143 ? -8.887 14.077 4.079 1.00 95.50 143 ASN A O 1
ATOM 1143 N N . PRO A 1 144 ? -8.037 14.080 6.159 1.00 95.31 144 PRO A N 1
ATOM 1144 C CA . PRO A 1 144 ? -7.219 15.270 5.960 1.00 95.31 144 PRO A CA 1
ATOM 1145 C C . PRO A 1 144 ? -6.321 15.167 4.722 1.00 95.31 144 PRO A C 1
ATOM 1147 O O . PRO A 1 144 ? -5.683 14.125 4.505 1.00 95.31 144 PRO A O 1
ATOM 1150 N N . PRO A 1 145 ? -6.211 16.229 3.907 1.00 95.44 145 PRO A N 1
ATOM 1151 C CA . PRO A 1 145 ? -5.303 16.230 2.772 1.00 95.44 145 PRO A CA 1
ATOM 1152 C C . PRO A 1 145 ? -3.847 16.077 3.233 1.00 95.44 145 PRO A C 1
ATOM 1154 O O . PRO A 1 145 ? -3.516 16.224 4.414 1.00 95.44 145 PRO A O 1
ATOM 1157 N N . VAL A 1 146 ? -2.972 15.726 2.293 1.00 95.94 146 VAL A N 1
ATOM 1158 C CA . VAL A 1 146 ? -1.532 15.688 2.554 1.00 95.94 146 VAL A CA 1
ATOM 1159 C C . VAL A 1 146 ? -1.002 17.108 2.390 1.00 95.94 146 VAL A C 1
ATOM 1161 O O . VAL A 1 146 ? -1.182 17.713 1.334 1.00 95.94 146 VAL A O 1
ATOM 1164 N N . ASP A 1 147 ? -0.355 17.638 3.425 1.00 94.00 147 ASP A N 1
ATOM 1165 C CA . ASP A 1 147 ? 0.257 18.971 3.415 1.00 94.00 147 ASP A CA 1
ATOM 1166 C C . ASP A 1 147 ? 1.596 18.944 2.660 1.00 94.00 147 ASP A C 1
ATOM 1168 O O . ASP A 1 147 ? 2.668 18.992 3.259 1.00 94.00 147 ASP A O 1
ATOM 1172 N N . LEU A 1 148 ? 1.533 18.804 1.332 1.00 92.19 148 LEU A N 1
ATOM 1173 C CA . LEU A 1 148 ? 2.720 18.711 0.478 1.00 92.19 148 LEU A CA 1
ATOM 1174 C C . LEU A 1 148 ? 3.580 19.976 0.527 1.00 92.19 148 LEU A C 1
ATOM 1176 O O . LEU A 1 148 ? 4.800 19.889 0.620 1.00 92.19 148 LEU A O 1
ATOM 1180 N N . GLU A 1 149 ? 2.956 21.152 0.478 1.00 92.75 149 GLU A N 1
ATOM 1181 C CA . GLU A 1 149 ? 3.688 22.419 0.478 1.00 92.75 149 GLU A CA 1
ATOM 1182 C C . GLU A 1 149 ? 4.400 22.646 1.817 1.00 92.75 149 GLU A C 1
ATOM 1184 O O . GLU A 1 149 ? 5.583 22.996 1.852 1.00 92.75 149 GLU A O 1
ATOM 1189 N N . GLY A 1 150 ? 3.709 22.396 2.933 1.00 93.25 150 GLY A N 1
ATOM 1190 C CA . GLY A 1 150 ? 4.314 22.466 4.253 1.00 93.25 150 GLY A CA 1
ATOM 1191 C C . GLY A 1 150 ? 5.397 21.407 4.452 1.00 93.25 150 GLY A C 1
ATOM 1192 O O . GLY A 1 150 ? 6.432 21.719 5.044 1.00 93.25 150 GLY A O 1
ATOM 1193 N N . ALA A 1 151 ? 5.201 20.188 3.938 1.00 91.81 151 ALA A N 1
ATOM 1194 C CA . ALA A 1 151 ? 6.201 19.126 3.994 1.00 91.81 151 ALA A CA 1
ATOM 1195 C C . ALA A 1 151 ? 7.494 19.547 3.285 1.00 91.81 151 ALA A C 1
ATOM 1197 O O . ALA A 1 151 ? 8.571 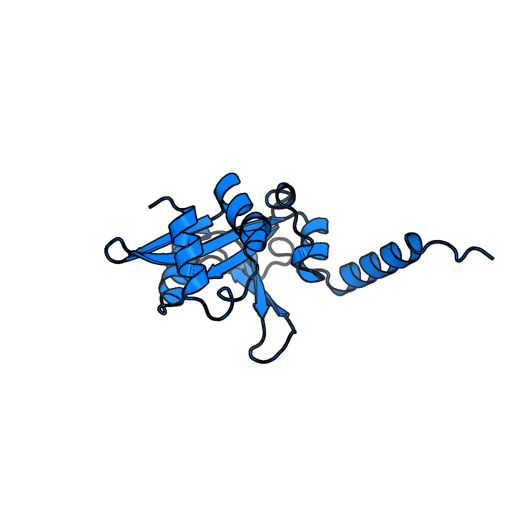19.444 3.876 1.00 91.81 151 ALA A O 1
ATOM 1198 N N . SER A 1 152 ? 7.392 20.087 2.065 1.00 92.50 152 SER A N 1
ATOM 1199 C CA . SER A 1 152 ? 8.546 20.578 1.303 1.00 92.50 152 SER A CA 1
ATOM 1200 C C . SER A 1 152 ? 9.288 21.683 2.055 1.00 92.50 152 SER A C 1
ATOM 1202 O O . SER A 1 152 ? 10.492 21.563 2.277 1.00 92.50 152 SER A O 1
ATOM 1204 N N . LYS A 1 153 ? 8.573 22.697 2.566 1.00 93.50 153 LYS A N 1
ATOM 1205 C CA . LYS A 1 153 ? 9.180 23.787 3.358 1.00 93.50 153 LYS A CA 1
ATOM 1206 C C . LYS A 1 153 ? 9.905 23.266 4.605 1.00 93.50 153 LYS A C 1
ATOM 1208 O O . LYS A 1 153 ? 11.008 23.710 4.923 1.00 93.50 153 LYS A O 1
ATOM 1213 N N . ARG A 1 154 ? 9.311 22.301 5.323 1.00 91.44 154 ARG A N 1
ATOM 1214 C CA . ARG A 1 154 ? 9.934 21.665 6.501 1.00 91.44 154 ARG A CA 1
ATOM 1215 C C . ARG A 1 154 ? 11.184 20.862 6.129 1.00 91.44 154 ARG A C 1
ATOM 1217 O O . ARG A 1 154 ? 12.162 20.893 6.880 1.00 91.44 154 ARG A O 1
ATOM 1224 N N . ALA A 1 155 ? 11.163 20.156 5.000 1.00 90.00 155 ALA A N 1
ATOM 1225 C CA . ALA A 1 155 ? 12.302 19.388 4.504 1.00 90.00 155 ALA A CA 1
ATOM 1226 C C . ALA A 1 155 ? 13.471 20.301 4.096 1.00 90.00 155 ALA A C 1
ATOM 1228 O O . ALA A 1 155 ? 14.607 20.048 4.498 1.00 90.00 155 ALA A O 1
ATOM 1229 N N . GLU A 1 156 ? 13.187 21.394 3.384 1.00 90.50 156 GLU A N 1
ATOM 1230 C CA . GLU A 1 156 ? 14.170 22.414 2.997 1.00 90.50 156 GLU A CA 1
ATOM 1231 C C . GLU A 1 156 ? 14.830 23.061 4.218 1.00 90.50 156 GLU A C 1
ATOM 1233 O O . GLU A 1 156 ? 16.057 23.098 4.319 1.00 90.50 156 GLU A O 1
ATOM 1238 N N . HIS A 1 157 ? 14.029 23.497 5.193 1.00 90.62 157 HIS A N 1
ATOM 1239 C CA . HIS A 1 157 ? 14.543 24.074 6.435 1.00 90.62 157 HIS A CA 1
ATOM 1240 C C . HIS A 1 157 ? 15.442 23.085 7.202 1.00 90.62 157 HIS A C 1
ATOM 1242 O O . HIS A 1 157 ? 16.510 23.452 7.693 1.00 90.62 157 HIS A O 1
ATOM 1248 N N . ARG A 1 158 ? 15.068 21.797 7.263 1.00 86.75 158 ARG A N 1
ATOM 1249 C CA . ARG A 1 158 ? 15.899 20.754 7.889 1.00 86.75 158 ARG A CA 1
ATOM 1250 C C . ARG A 1 158 ? 17.215 20.526 7.137 1.00 86.75 158 ARG A C 1
ATOM 1252 O O . ARG A 1 158 ? 18.236 20.290 7.778 1.00 86.75 158 ARG A O 1
ATOM 1259 N N . ALA A 1 159 ? 17.206 20.589 5.807 1.00 87.06 159 ALA A N 1
ATOM 1260 C CA . ALA A 1 159 ? 18.419 20.456 5.002 1.00 87.06 159 ALA A CA 1
ATOM 1261 C C . ALA A 1 159 ? 19.396 21.621 5.247 1.00 87.06 159 ALA A C 1
ATOM 1263 O O . ALA A 1 159 ? 20.598 21.394 5.384 1.00 87.06 159 ALA A O 1
ATOM 1264 N N . GLN A 1 160 ? 18.881 22.846 5.391 1.00 86.25 160 GLN A N 1
ATOM 1265 C CA . GLN A 1 160 ? 19.685 24.035 5.699 1.00 86.25 160 GLN A CA 1
ATOM 1266 C C . GLN A 1 160 ? 20.364 23.935 7.073 1.00 86.25 160 GLN A C 1
ATOM 1268 O O . GLN A 1 160 ? 21.553 24.214 7.184 1.00 86.25 160 GLN A O 1
ATOM 1273 N N . LEU A 1 161 ? 19.649 23.460 8.099 1.00 82.00 161 LEU A N 1
ATOM 1274 C CA . LEU A 1 161 ? 20.207 23.258 9.444 1.00 82.00 161 LEU A CA 1
ATOM 1275 C C . LEU A 1 161 ? 21.290 22.167 9.507 1.00 82.00 161 LEU A C 1
ATOM 1277 O O . LEU A 1 161 ? 22.178 22.236 10.352 1.00 82.00 161 LEU A O 1
ATOM 1281 N N . ASN A 1 162 ? 21.217 21.165 8.628 1.00 77.00 162 ASN A N 1
ATOM 1282 C CA . ASN A 1 162 ? 22.151 20.036 8.596 1.00 77.00 162 ASN A CA 1
ATOM 1283 C C . ASN A 1 162 ? 23.316 20.232 7.615 1.00 77.00 162 ASN A C 1
ATOM 1285 O O . ASN A 1 162 ? 24.143 19.331 7.465 1.00 77.00 162 ASN A O 1
ATOM 1289 N N . THR A 1 163 ? 23.387 21.377 6.931 1.00 67.12 163 THR A N 1
ATOM 1290 C CA . THR A 1 163 ? 24.532 21.701 6.081 1.00 67.12 163 THR A CA 1
ATOM 1291 C C . THR A 1 163 ? 25.685 22.105 7.001 1.00 67.12 163 THR A C 1
ATOM 1293 O O . THR A 1 163 ? 25.526 23.067 7.756 1.00 67.12 163 THR A O 1
ATOM 1296 N N . PRO A 1 164 ? 26.833 21.397 6.996 1.00 63.88 164 PRO A N 1
ATOM 1297 C CA . PRO A 1 164 ? 27.993 21.825 7.764 1.00 63.88 164 PRO A CA 1
ATOM 1298 C C . PRO A 1 164 ? 28.311 23.261 7.363 1.00 63.88 164 PRO A C 1
ATOM 1300 O O . PRO A 1 164 ? 28.435 23.539 6.168 1.00 63.88 164 PRO A O 1
ATOM 1303 N N . ALA A 1 165 ? 28.422 24.168 8.338 1.00 61.75 165 ALA A N 1
ATOM 1304 C CA . ALA A 1 165 ? 29.004 25.475 8.079 1.00 61.75 165 ALA A CA 1
ATOM 1305 C C . ALA A 1 165 ? 30.337 25.215 7.372 1.00 61.75 165 ALA A C 1
ATOM 1307 O O . ALA A 1 165 ? 31.196 24.525 7.928 1.00 61.75 165 ALA A O 1
ATOM 1308 N N . ALA A 1 166 ? 30.453 25.652 6.116 1.00 53.19 166 ALA A N 1
ATOM 1309 C CA . ALA A 1 166 ? 31.688 25.530 5.366 1.00 53.19 166 ALA A CA 1
ATOM 1310 C C . ALA A 1 166 ? 32.792 26.118 6.246 1.00 53.19 166 ALA A C 1
ATOM 1312 O O . ALA A 1 166 ? 32.726 27.292 6.608 1.00 53.19 166 ALA A O 1
ATOM 1313 N N . ALA A 1 167 ? 33.721 25.261 6.674 1.00 49.28 167 ALA A N 1
ATOM 1314 C CA . ALA A 1 167 ? 34.867 25.663 7.465 1.00 49.28 167 ALA A CA 1
ATOM 1315 C C . ALA A 1 167 ? 35.636 26.709 6.649 1.00 49.28 167 ALA A C 1
ATOM 1317 O O . ALA A 1 167 ? 36.226 26.375 5.620 1.00 49.28 167 ALA A O 1
ATOM 1318 N N . ALA A 1 168 ? 35.524 27.964 7.077 1.00 44.56 168 ALA A N 1
ATOM 1319 C CA . ALA A 1 168 ? 36.337 29.087 6.638 1.00 44.56 168 ALA A CA 1
ATOM 1320 C C . ALA A 1 168 ? 37.480 29.283 7.635 1.00 44.56 168 ALA A C 1
ATOM 1322 O O . ALA A 1 168 ? 37.226 29.101 8.851 1.00 44.56 168 ALA A O 1
#

Secondary structure (DSSP, 8-state):
--HHHHHHHHHHH-TTTTTS-TTHHHHHTHHHHHTT-EEEEEETTEEEEEEEEEEE-HHHHHHHHH-GGG--GGGGBSSSEEEEEEEE-TTSTHHHHHHHIIIIITTT-EEEEEEEPTTSS-EEEEEEE-TT-HHHHH-TTTSPPP-HHHHHHHHHHHHHHTS-----

Organism: Curvibacter symbiont subsp. Hydra magnipapillata (NCBI:txid667019)

pLDDT: mean 93.11, std 8.92, range [44.56, 98.5]

Solvent-accessible surface area (backbone atoms only — not comparable to full-atom values): 9556 Å² total; per-residue (Å²): 131,58,72,68,58,48,49,54,53,49,32,63,62,22,88,85,44,50,78,56,58,77,72,50,44,65,61,63,48,47,36,19,61,74,70,64,30,54,50,79,41,67,57,96,89,37,76,47,34,39,39,28,45,31,20,21,28,73,70,54,44,42,44,26,76,78,36,65,88,64,58,48,66,81,45,43,70,52,41,80,50,35,30,48,77,46,81,46,36,67,79,69,46,51,66,61,53,51,47,47,39,22,68,53,84,35,20,75,34,56,34,35,33,76,42,72,42,90,98,50,96,52,66,41,84,43,81,48,54,10,72,71,10,61,68,44,56,74,33,58,90,74,40,58,79,80,61,59,69,61,34,50,53,52,50,52,54,52,52,60,74,68,48,76,77,77,88,124

Mean predicted aligned error: 4.44 Å

Radius of gyration: 17.52 Å; Cα contacts (8 Å, |Δi|>4): 248; chains: 1; bounding box: 55×52×32 Å

Nearest PDB structures (foldseek):
  4whn-assembly2_D  TM=8.456E-01  e=1.206E-14  Actinobacillus pleuropneumoniae
  6mfd-assembly2_A  TM=5.724E-01  e=1.721E-02  Archangium violaceum
  3zkb-assembly8_M  TM=3.297E-01  e=9.902E+00  Mycobacterium tuberculosis

Foldseek 3Di:
DPPLVLVVVLLCLFPVRVPDDPVCCQVFPVLQVVVVQKDFDDDPNHTQKIWGKAAADLLLVLVCQVPVSSRHSVRRDHHHAMETSDIGGNPPCVVVVLLCCQAPVFQQHKHWYWDDDVPDPDTDIDIDHHVNNPVLSPDCVSNPDRPNVVSVVVVVVVVVVPPPPPDD

InterPro domains:
  IPR003996 RTX toxin-activating protein C, bacteria [PF02794] (3-126)
  IPR003996 RTX toxin-activating protein C, bacteria [PR01489] (5-21)
  IPR003996 RTX toxin-activating protein C, bacteria [PR01489] (47-65)
  IPR003996 RTX toxin-activating protein C, bacteria [PR01489] (69-91)

Sequence (168 aa):
MTMLGEIVWLMAHSPLHKGWPMASIFQWVVPALMHKQCRLYKRDGRPVAYVAWARMSKEVEEGYVLNPRSLNPKDWTSGERGWIVDWIAPFGDSALVMKDLREGLFKDEVGRALRVKPGSDEMQIIYIHGANAAGKAQDPDMNPPVDLEGASKRAEHRAQLNTPAAAA